Protein AF-A0AA36AMY1-F1 (afdb_monomer_lite)

Foldseek 3Di:
DPDDPPPPPPPPPPDDPDDLSVDVDDPDPVCVVCNCVVVQPPVVPPPPVPDDDDDPPPDDPVNVVQVVCVVVPVPDDDD

pLDDT: mean 73.64, std 13.57, range [45.91, 92.31]

Structure (mmCIF, N/CA/C/O backbone):
data_AF-A0AA36AMY1-F1
#
_entry.id   AF-A0AA36AMY1-F1
#
loop_
_atom_site.group_PDB
_atom_site.id
_atom_site.type_symbol
_atom_site.label_atom_id
_atom_site.label_alt_id
_atom_site.label_comp_id
_atom_site.label_asym_id
_atom_site.label_entity_id
_atom_site.label_seq_id
_atom_site.pdbx_PDB_ins_code
_atom_site.Cartn_x
_atom_site.Cartn_y
_atom_site.Cartn_z
_atom_site.occupancy
_atom_site.B_iso_or_equiv
_atom_site.auth_seq_id
_atom_site.auth_comp_id
_atom_site.auth_asym_id
_atom_site.auth_atom_id
_atom_site.pdbx_PDB_model_num
ATOM 1 N N . MET A 1 1 ? 47.264 28.637 -7.660 1.00 47.06 1 MET A N 1
ATOM 2 C CA . MET A 1 1 ? 45.867 28.289 -7.992 1.00 47.06 1 MET A CA 1
ATOM 3 C C . MET A 1 1 ? 45.877 27.195 -9.049 1.00 47.06 1 MET A C 1
ATOM 5 O O . MET A 1 1 ? 45.840 27.486 -10.233 1.00 47.06 1 MET A O 1
ATOM 9 N N . LEU A 1 2 ? 46.032 25.944 -8.618 1.00 45.91 2 LEU A N 1
ATOM 10 C CA . LEU A 1 2 ? 45.829 24.755 -9.447 1.00 45.91 2 LEU A CA 1
ATOM 11 C C . LEU A 1 2 ? 44.658 24.025 -8.800 1.00 45.91 2 LEU A C 1
ATOM 13 O O . LEU A 1 2 ? 44.837 23.153 -7.954 1.00 45.91 2 LEU A O 1
ATOM 17 N N . GLU A 1 3 ? 43.454 24.510 -9.089 1.00 51.78 3 GLU A N 1
ATOM 18 C CA . GLU A 1 3 ? 42.236 23.885 -8.600 1.00 51.78 3 GLU A CA 1
ATOM 19 C C . GLU A 1 3 ? 42.077 22.520 -9.268 1.00 51.78 3 GLU A C 1
ATOM 21 O O . GLU A 1 3 ? 41.801 22.396 -10.457 1.00 51.78 3 GLU A O 1
ATOM 26 N N . THR A 1 4 ? 42.349 21.483 -8.480 1.00 55.09 4 THR A N 1
ATOM 27 C CA . THR A 1 4 ? 41.460 20.333 -8.294 1.00 55.09 4 THR A CA 1
ATOM 28 C C . THR A 1 4 ? 40.542 20.002 -9.475 1.00 55.09 4 THR A C 1
ATOM 30 O O . THR A 1 4 ? 39.322 20.138 -9.384 1.00 55.09 4 THR A O 1
ATOM 33 N N . LEU A 1 5 ? 41.090 19.418 -10.539 1.00 57.75 5 LEU A N 1
ATOM 34 C CA . LEU A 1 5 ? 40.297 18.526 -11.385 1.00 57.75 5 LEU A CA 1
ATOM 35 C C . LEU A 1 5 ? 40.212 17.166 -10.693 1.00 57.75 5 LEU A C 1
ATOM 37 O O . LEU A 1 5 ? 40.866 16.193 -11.065 1.00 57.75 5 LEU A O 1
ATOM 41 N N . ILE A 1 6 ? 39.387 17.113 -9.643 1.00 57.09 6 ILE A N 1
ATOM 42 C CA . ILE A 1 6 ? 38.843 15.859 -9.130 1.00 57.09 6 ILE A CA 1
ATOM 43 C C . ILE A 1 6 ? 37.981 15.298 -10.259 1.00 57.09 6 ILE A C 1
ATOM 45 O O . ILE A 1 6 ? 36.808 15.639 -10.414 1.00 57.09 6 ILE A O 1
ATOM 49 N N . ALA A 1 7 ? 38.587 14.451 -11.085 1.00 55.75 7 ALA A N 1
ATOM 50 C CA . ALA A 1 7 ? 37.869 13.622 -12.028 1.00 55.75 7 ALA A CA 1
ATOM 51 C C . ALA A 1 7 ? 36.979 12.676 -11.213 1.00 55.75 7 ALA A C 1
ATOM 53 O O . ALA A 1 7 ? 37.405 11.609 -10.768 1.00 55.75 7 ALA A O 1
ATOM 54 N N . LYS A 1 8 ? 35.725 13.081 -10.987 1.00 56.94 8 LYS A N 1
ATOM 55 C CA . LYS A 1 8 ? 34.652 12.183 -10.563 1.00 56.94 8 LYS A CA 1
ATOM 56 C C . LYS A 1 8 ? 34.491 11.132 -11.657 1.00 56.94 8 LYS A C 1
ATOM 58 O O . LYS A 1 8 ? 33.719 11.302 -12.597 1.00 56.94 8 LYS A O 1
ATOM 63 N N . LYS A 1 9 ? 35.237 10.035 -11.537 1.00 54.00 9 LYS A N 1
ATOM 64 C CA . LYS A 1 9 ? 34.998 8.810 -12.289 1.00 54.00 9 LYS A CA 1
ATOM 65 C C . LYS A 1 9 ? 33.646 8.283 -11.820 1.00 54.00 9 LYS A C 1
ATOM 67 O O . LYS A 1 9 ? 33.561 7.584 -10.816 1.00 54.00 9 LYS A O 1
ATOM 72 N N . GLN A 1 10 ? 32.579 8.695 -12.502 1.00 59.16 10 GLN A N 1
ATOM 73 C CA . GLN A 1 10 ? 31.262 8.100 -12.335 1.00 59.16 10 GLN A CA 1
ATOM 74 C C . GLN A 1 10 ? 31.403 6.615 -12.666 1.00 59.16 10 GLN A C 1
ATOM 76 O O . GLN A 1 10 ? 31.555 6.226 -13.825 1.00 59.16 10 GLN A O 1
ATOM 81 N N . THR A 1 11 ? 31.407 5.772 -11.642 1.00 56.06 11 THR A N 1
ATOM 82 C CA . THR A 1 11 ? 31.224 4.340 -11.814 1.00 56.06 11 THR A CA 1
ATOM 83 C C . THR A 1 11 ? 29.794 4.152 -12.306 1.00 56.06 11 THR A C 1
ATOM 85 O O . THR A 1 11 ? 28.835 4.232 -11.541 1.00 56.06 11 THR A O 1
ATOM 88 N N . LYS A 1 12 ? 29.627 3.969 -13.622 1.00 59.84 12 LYS A N 1
ATOM 89 C CA . LYS A 1 12 ? 28.365 3.484 -14.184 1.00 59.84 12 LYS A CA 1
ATOM 90 C C . LYS A 1 12 ? 28.018 2.207 -13.420 1.00 59.84 12 LYS A C 1
ATOM 92 O O . LYS A 1 12 ? 28.755 1.228 -13.513 1.00 59.84 12 LYS A O 1
ATOM 97 N N . LYS A 1 13 ? 26.933 2.222 -12.641 1.00 61.97 13 LYS A N 1
ATOM 98 C CA . LYS A 1 13 ? 26.336 1.000 -12.096 1.00 61.97 13 LYS A CA 1
ATOM 99 C C . LYS A 1 13 ? 25.787 0.209 -13.281 1.00 61.97 13 LYS A C 1
ATOM 101 O O . LYS A 1 13 ? 24.631 0.359 -13.649 1.00 61.97 13 LYS A O 1
ATOM 106 N N . LEU A 1 14 ? 26.651 -0.565 -13.929 1.00 60.31 14 LEU A N 1
ATOM 107 C CA . LEU A 1 14 ? 26.286 -1.455 -15.023 1.00 60.31 14 LEU A CA 1
ATOM 108 C C . LEU A 1 14 ? 25.795 -2.771 -14.412 1.00 60.31 14 LEU A C 1
ATOM 110 O O . LEU A 1 14 ? 26.461 -3.797 -14.465 1.00 60.31 14 LEU A O 1
ATOM 114 N N . GLY A 1 15 ? 24.669 -2.699 -13.717 1.00 61.12 15 GLY A N 1
ATOM 115 C CA . GLY A 1 15 ? 23.991 -3.864 -13.181 1.00 61.12 15 GLY A CA 1
ATOM 116 C C . GLY A 1 15 ? 22.545 -3.762 -13.600 1.00 61.12 15 GLY A C 1
ATOM 117 O O . GLY A 1 15 ? 21.848 -2.867 -13.127 1.00 61.12 15 GLY A O 1
ATOM 118 N N . PHE A 1 16 ? 22.118 -4.641 -14.501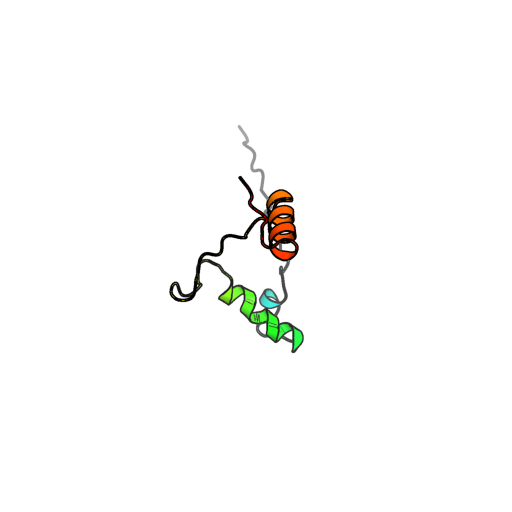 1.00 68.44 16 PHE A N 1
ATOM 119 C CA . PHE A 1 16 ? 20.699 -4.830 -14.763 1.00 68.44 16 PHE A CA 1
ATOM 120 C C . PHE A 1 16 ? 20.019 -5.153 -13.428 1.00 68.44 16 PHE A C 1
ATOM 122 O O . PHE A 1 16 ? 20.444 -6.061 -12.711 1.00 68.44 16 PHE A O 1
ATOM 129 N N . THR A 1 17 ? 19.000 -4.382 -13.067 1.00 74.25 17 THR A N 1
ATOM 130 C CA . THR A 1 17 ? 18.315 -4.498 -11.773 1.00 74.25 17 THR A CA 1
ATOM 131 C C . THR A 1 17 ? 17.221 -5.561 -11.786 1.00 74.25 17 THR A C 1
ATOM 133 O O . THR A 1 17 ? 16.632 -5.863 -10.748 1.00 74.25 17 THR A O 1
ATOM 136 N N . GLY A 1 18 ? 16.949 -6.163 -12.948 1.00 77.62 18 GLY A N 1
ATOM 137 C CA . GLY A 1 18 ? 16.006 -7.263 -13.060 1.00 77.62 18 GLY A CA 1
ATOM 138 C C . GLY A 1 18 ? 15.883 -7.859 -14.463 1.00 77.62 18 GLY A C 1
ATOM 139 O O . GLY A 1 18 ? 16.453 -7.343 -15.425 1.00 77.62 18 GLY A O 1
ATOM 140 N N . PRO A 1 19 ? 15.099 -8.942 -14.585 1.00 76.69 19 PRO A N 1
ATOM 141 C CA . PRO A 1 19 ? 14.974 -9.717 -15.818 1.00 76.69 19 PRO A CA 1
ATOM 142 C C . PRO A 1 19 ? 14.352 -8.924 -16.978 1.00 76.69 19 PRO A C 1
ATOM 144 O O . PRO A 1 19 ? 14.757 -9.132 -18.115 1.00 76.69 19 PRO A O 1
ATOM 147 N N . THR A 1 20 ? 13.469 -7.95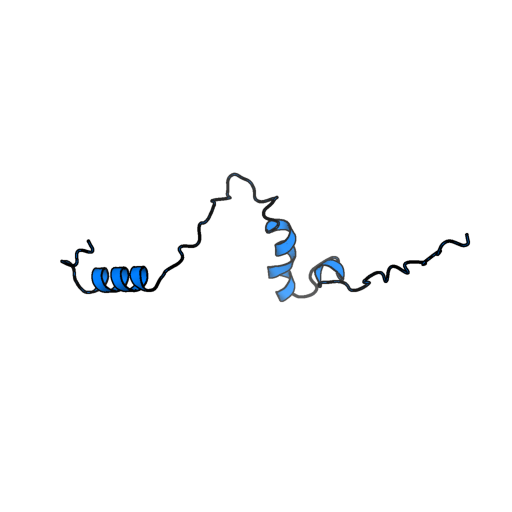6 -16.703 1.00 78.38 20 THR A N 1
ATOM 148 C CA . THR A 1 20 ? 12.870 -7.058 -17.717 1.00 78.38 20 THR A CA 1
ATOM 149 C C . THR A 1 20 ? 13.890 -6.168 -18.432 1.00 78.38 20 THR A C 1
ATOM 151 O O . THR A 1 20 ? 13.633 -5.687 -19.525 1.00 78.38 20 THR A O 1
ATOM 154 N N . GLU A 1 21 ? 15.048 -5.917 -17.818 1.00 80.31 21 GLU A N 1
ATOM 155 C CA . GLU A 1 21 ? 16.113 -5.113 -18.433 1.00 80.31 21 GLU A CA 1
ATOM 156 C C . GLU A 1 21 ? 17.119 -5.985 -19.197 1.00 80.31 21 GLU A C 1
ATOM 158 O O . GLU A 1 21 ? 17.842 -5.482 -20.054 1.00 80.31 21 GLU A O 1
ATOM 163 N N . MET A 1 22 ? 17.177 -7.283 -18.877 1.00 82.19 22 MET A N 1
ATOM 164 C CA . MET A 1 22 ? 18.077 -8.247 -19.516 1.00 82.19 22 MET A CA 1
ATOM 165 C C . MET A 1 22 ? 17.460 -8.900 -20.754 1.00 82.19 22 MET A C 1
ATOM 167 O O . MET A 1 22 ? 18.186 -9.241 -21.686 1.00 82.19 22 MET A O 1
ATOM 171 N N . TYR A 1 23 ? 16.141 -9.098 -20.766 1.00 84.00 23 TYR A N 1
ATOM 172 C CA . TYR A 1 23 ? 15.441 -9.791 -21.842 1.00 84.00 23 TYR A CA 1
ATOM 173 C C . TYR A 1 23 ? 14.331 -8.921 -22.420 1.00 84.00 23 TYR A C 1
ATOM 175 O O . TYR A 1 23 ? 13.667 -8.185 -21.698 1.00 84.00 23 TYR A O 1
ATOM 183 N N . LEU A 1 24 ? 14.118 -9.033 -23.733 1.00 83.12 24 LEU A N 1
ATOM 184 C CA . LEU A 1 24 ? 13.030 -8.341 -24.433 1.00 83.12 24 LEU A CA 1
ATOM 185 C C . LEU A 1 24 ? 11.657 -8.966 -24.142 1.00 83.12 24 LEU A C 1
ATOM 187 O O . LEU A 1 24 ? 10.636 -8.301 -24.278 1.00 83.12 24 LEU A O 1
ATOM 191 N N . GLN A 1 25 ? 11.635 -10.238 -23.745 1.00 85.94 25 GLN A N 1
ATOM 192 C CA . GLN A 1 25 ? 10.431 -11.021 -23.489 1.00 85.94 25 GLN A CA 1
ATOM 193 C C . GLN A 1 25 ? 10.666 -11.969 -22.303 1.00 85.94 25 GLN A C 1
ATOM 195 O O . GLN A 1 25 ? 11.825 -12.299 -22.026 1.00 85.94 25 GLN A O 1
ATOM 200 N N . PRO A 1 26 ? 9.608 -12.407 -21.597 1.00 87.56 26 PRO A N 1
ATOM 201 C CA . PRO A 1 26 ? 9.750 -13.382 -20.525 1.00 87.56 26 PRO A CA 1
ATOM 202 C C . PRO A 1 26 ? 10.284 -14.699 -21.095 1.00 87.56 26 PRO A C 1
ATOM 204 O O . PRO A 1 26 ? 9.769 -15.226 -22.077 1.00 87.56 26 PRO A O 1
ATOM 207 N N . ASN A 1 27 ? 11.331 -15.238 -20.472 1.00 87.94 27 ASN A N 1
ATOM 208 C CA . ASN A 1 27 ? 11.946 -16.490 -20.917 1.00 87.94 27 ASN A CA 1
ATOM 209 C C . ASN A 1 27 ? 11.258 -17.720 -20.318 1.00 87.94 27 ASN A C 1
ATOM 211 O O . ASN A 1 27 ? 11.434 -18.833 -20.810 1.00 87.94 27 ASN A O 1
ATOM 215 N N . THR A 1 28 ? 10.528 -17.537 -19.218 1.00 88.12 28 THR A N 1
ATOM 216 C CA . THR A 1 28 ? 9.815 -18.604 -18.516 1.00 88.12 28 THR A CA 1
ATOM 217 C C . THR A 1 28 ? 8.363 -18.215 -18.288 1.00 88.12 28 THR A C 1
ATOM 219 O O . THR A 1 28 ? 8.039 -17.045 -18.093 1.00 88.12 28 THR A O 1
ATOM 222 N N . THR A 1 29 ? 7.494 -19.217 -18.193 1.00 85.75 29 THR A N 1
ATOM 223 C CA . THR A 1 29 ? 6.074 -19.037 -17.847 1.00 85.75 29 THR A CA 1
ATOM 224 C C . THR A 1 29 ? 5.878 -18.360 -16.488 1.00 85.75 29 THR A C 1
ATOM 226 O O . THR A 1 29 ? 4.960 -17.571 -16.297 1.00 85.75 29 THR A O 1
ATOM 229 N N . SER A 1 30 ? 6.779 -18.598 -15.530 1.00 84.06 30 SER A N 1
ATOM 230 C CA . SER A 1 30 ? 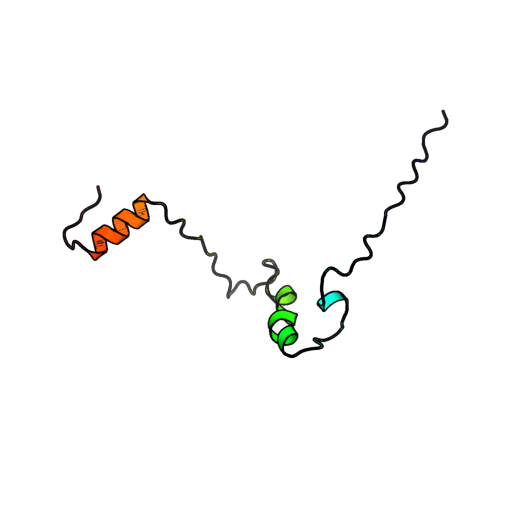6.762 -17.894 -14.241 1.00 84.06 30 SER A CA 1
ATOM 231 C C . SER A 1 30 ? 7.071 -16.398 -14.366 1.00 84.06 30 SER A C 1
ATOM 233 O O . SER A 1 30 ? 6.570 -15.606 -13.570 1.00 84.06 30 SER A O 1
ATOM 235 N N . GLN A 1 31 ? 7.879 -15.999 -15.353 1.00 84.56 31 GLN A N 1
ATOM 236 C CA . GLN A 1 31 ? 8.199 -14.597 -15.604 1.00 84.56 31 GLN A CA 1
ATOM 237 C C . GLN A 1 31 ? 7.037 -13.862 -16.271 1.00 84.56 31 GLN A C 1
ATOM 239 O O . GLN A 1 31 ? 6.846 -12.691 -15.957 1.00 84.56 31 GLN A O 1
ATOM 244 N N . GLU A 1 32 ? 6.233 -14.530 -17.104 1.00 83.38 32 GLU A N 1
ATOM 245 C CA . GLU A 1 32 ? 5.057 -13.939 -17.768 1.00 83.38 32 GLU A CA 1
ATOM 246 C C . GLU A 1 32 ? 4.088 -13.285 -16.771 1.00 83.38 32 GLU A C 1
ATOM 248 O O . GLU A 1 32 ? 3.635 -12.165 -16.997 1.00 83.38 32 GLU A O 1
ATOM 253 N N . LEU A 1 33 ? 3.841 -13.924 -15.619 1.00 82.12 33 LEU A N 1
ATOM 254 C CA . LEU A 1 33 ? 2.909 -13.423 -14.597 1.00 82.12 33 LEU A CA 1
ATOM 255 C C . LEU A 1 33 ? 3.324 -12.066 -14.002 1.00 82.12 33 LEU A C 1
ATOM 257 O O . LEU A 1 33 ? 2.472 -11.261 -13.631 1.00 82.12 33 LEU A O 1
ATOM 261 N N . GLY A 1 34 ? 4.631 -11.823 -13.878 1.00 78.38 34 GLY A N 1
ATOM 262 C CA . GLY A 1 34 ? 5.190 -10.604 -13.287 1.00 78.38 34 GLY A CA 1
ATOM 263 C C . GLY A 1 34 ? 5.759 -9.619 -14.306 1.00 78.38 34 GLY A C 1
ATOM 264 O O . GLY A 1 34 ? 6.169 -8.523 -13.919 1.00 78.38 34 GLY A O 1
ATOM 265 N N . TRP A 1 35 ? 5.805 -9.988 -15.590 1.00 83.25 35 TRP A N 1
ATOM 266 C CA . TRP A 1 35 ? 6.542 -9.255 -16.620 1.00 83.25 35 TRP A CA 1
ATOM 267 C C . TRP A 1 35 ? 6.028 -7.824 -16.798 1.00 83.25 35 TRP A C 1
ATOM 269 O O . TRP A 1 35 ? 6.802 -6.869 -16.773 1.00 83.25 35 TRP A O 1
ATOM 279 N N . HIS A 1 36 ? 4.705 -7.677 -16.850 1.00 77.44 36 HIS A N 1
ATOM 280 C CA . HIS A 1 36 ? 4.016 -6.398 -17.044 1.00 77.44 36 HIS A CA 1
ATOM 281 C C . HIS A 1 36 ? 3.721 -5.653 -15.732 1.00 77.44 36 HIS A C 1
ATOM 283 O O . HIS A 1 36 ? 3.098 -4.591 -15.728 1.00 77.44 36 HIS A O 1
ATOM 289 N N . TYR A 1 37 ? 4.177 -6.171 -14.585 1.00 71.25 37 TYR A N 1
ATOM 290 C CA . TYR A 1 37 ? 3.865 -5.575 -13.284 1.00 71.25 37 TYR A CA 1
ATOM 291 C C . TYR A 1 37 ? 4.425 -4.149 -13.159 1.00 71.25 37 TYR A C 1
ATOM 293 O O . TYR A 1 37 ? 3.774 -3.271 -12.604 1.00 71.25 37 TYR A O 1
ATOM 301 N N . LYS A 1 38 ? 5.606 -3.873 -13.725 1.00 63.91 38 LYS A N 1
ATOM 302 C CA . LYS A 1 38 ? 6.212 -2.530 -13.685 1.00 63.91 38 LYS A CA 1
ATOM 303 C C . LYS A 1 38 ? 5.471 -1.513 -14.560 1.00 63.91 38 LYS A C 1
ATOM 305 O O . LYS A 1 38 ? 5.401 -0.346 -14.187 1.00 63.91 38 LYS A O 1
ATOM 310 N N . GLU A 1 39 ? 4.894 -1.952 -15.675 1.00 63.25 39 GLU A N 1
ATOM 311 C CA . GLU A 1 39 ? 4.151 -1.098 -16.611 1.00 63.25 39 GLU A CA 1
ATOM 312 C C . GLU A 1 39 ? 2.820 -0.646 -15.997 1.00 63.25 39 GLU A C 1
ATOM 314 O O . GLU A 1 39 ? 2.471 0.530 -16.048 1.00 63.25 39 GLU A O 1
ATOM 319 N N . HIS A 1 40 ? 2.119 -1.554 -15.313 1.00 55.84 40 HIS A N 1
ATOM 320 C CA . HIS A 1 40 ? 0.802 -1.277 -14.735 1.00 55.84 40 HIS A CA 1
ATOM 321 C C . HIS A 1 40 ? 0.826 -0.677 -13.320 1.00 55.84 40 HIS A C 1
ATOM 323 O O . HIS A 1 40 ? -0.183 -0.126 -12.871 1.00 55.84 40 HIS A O 1
ATOM 329 N N . PHE A 1 41 ? 1.942 -0.791 -12.588 1.00 52.41 41 PHE A N 1
ATOM 330 C CA . PHE A 1 41 ? 2.013 -0.407 -11.171 1.00 52.41 41 PHE A CA 1
ATOM 331 C C . PHE A 1 41 ? 2.813 0.864 -10.887 1.00 52.41 41 PHE A C 1
ATOM 333 O O . PHE A 1 41 ? 2.909 1.257 -9.721 1.00 52.41 41 PHE A O 1
ATOM 340 N N . THR A 1 42 ? 3.334 1.567 -11.904 1.00 54.06 42 THR A N 1
ATOM 341 C CA . THR A 1 42 ? 3.676 2.976 -11.681 1.00 54.06 42 THR A CA 1
ATOM 342 C C . THR A 1 42 ? 2.378 3.672 -11.268 1.00 54.06 42 THR A C 1
ATOM 344 O O . THR A 1 42 ? 1.461 3.850 -12.060 1.00 54.06 42 THR A O 1
ATOM 347 N N . MET A 1 43 ? 2.239 4.006 -9.981 1.00 51.00 43 MET A N 1
ATOM 348 C CA . MET A 1 43 ? 1.022 4.625 -9.434 1.00 51.00 43 MET A CA 1
ATOM 349 C C . MET A 1 43 ? 0.629 5.915 -10.171 1.00 51.00 43 MET A C 1
ATOM 351 O O . MET A 1 43 ? -0.513 6.344 -10.074 1.00 51.00 43 MET A O 1
ATOM 355 N N . SER A 1 44 ? 1.555 6.487 -10.943 1.00 52.62 44 SER A N 1
ATOM 356 C CA . SER A 1 44 ? 1.331 7.614 -11.843 1.00 52.62 44 SER A CA 1
ATOM 357 C C . SER A 1 44 ? 0.515 7.287 -13.108 1.00 52.62 44 SER A C 1
ATOM 359 O O . SER A 1 44 ? 0.083 8.227 -13.767 1.00 52.62 44 SER A O 1
ATOM 361 N N . GLN A 1 45 ? 0.323 6.016 -13.485 1.00 54.56 45 GLN A N 1
ATOM 362 C CA . GLN A 1 45 ? -0.304 5.608 -14.757 1.00 54.56 45 GLN A CA 1
ATOM 363 C C . GLN A 1 45 ? -1.516 4.677 -14.599 1.00 54.56 45 GLN A C 1
ATOM 365 O O . GLN A 1 45 ? -1.977 4.083 -15.574 1.00 54.56 45 GLN A O 1
ATOM 370 N N . LYS A 1 46 ? -2.083 4.541 -13.394 1.00 59.31 46 LYS A N 1
ATOM 371 C CA . LYS A 1 46 ? -3.389 3.877 -13.278 1.00 59.31 46 LYS A CA 1
ATOM 372 C C . LYS A 1 46 ? -4.434 4.726 -14.015 1.00 59.31 46 LYS A C 1
ATOM 374 O O . LYS A 1 46 ? -4.455 5.939 -13.799 1.00 59.31 46 LYS A O 1
ATOM 379 N N . PRO A 1 47 ? -5.310 4.139 -14.855 1.00 57.19 47 PRO A N 1
ATOM 380 C CA . PRO A 1 47 ? -6.438 4.881 -15.393 1.00 57.19 47 PRO A CA 1
ATOM 381 C C . PRO A 1 47 ? -7.219 5.468 -14.217 1.00 57.19 47 PRO A C 1
ATOM 383 O O . PRO A 1 47 ? -7.644 4.727 -13.330 1.00 57.19 47 PRO A O 1
ATOM 386 N N . SER A 1 48 ? -7.381 6.794 -14.174 1.00 58.91 48 SER A N 1
ATOM 387 C C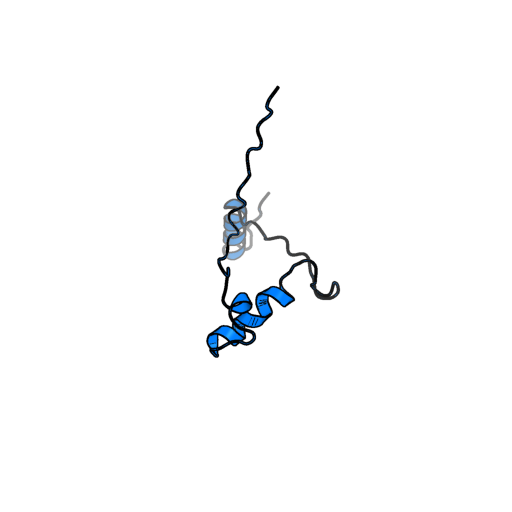A . SER A 1 48 ? -7.932 7.476 -12.993 1.00 58.91 48 SER A CA 1
ATOM 388 C C . SER A 1 48 ? -9.334 6.985 -12.618 1.00 58.91 48 SER A C 1
ATOM 390 O O . SER A 1 48 ? -9.756 7.156 -11.481 1.00 58.91 48 SER A O 1
ATOM 392 N N . TRP A 1 49 ? -10.040 6.345 -13.555 1.00 69.31 49 TRP A N 1
ATOM 393 C CA . TRP A 1 49 ? -11.375 5.790 -13.360 1.00 69.31 49 TRP A CA 1
ATOM 394 C C . TRP A 1 49 ? -11.405 4.451 -12.599 1.00 69.31 49 TRP A C 1
ATOM 396 O O . TRP A 1 49 ? -12.459 4.093 -12.083 1.00 69.31 49 TRP A O 1
ATOM 406 N N . THR A 1 50 ? -10.287 3.714 -12.487 1.00 69.44 50 THR A N 1
ATOM 407 C CA . THR A 1 50 ? -10.194 2.492 -11.651 1.00 69.44 50 THR A CA 1
ATOM 408 C C . THR A 1 50 ? -9.475 2.714 -10.325 1.00 69.44 50 THR A C 1
ATOM 410 O O . THR A 1 50 ? -9.519 1.847 -9.447 1.00 69.44 50 THR A O 1
ATOM 413 N N . TYR A 1 51 ? -8.781 3.844 -10.165 1.00 70.94 51 TYR A N 1
ATOM 414 C CA . TYR A 1 51 ? -8.032 4.120 -8.949 1.00 70.94 51 TYR A CA 1
ATOM 415 C C . TYR A 1 51 ? -8.956 4.616 -7.838 1.00 70.94 51 TYR A C 1
ATOM 417 O O . TYR A 1 51 ? -9.452 5.737 -7.868 1.00 70.94 51 TYR A O 1
ATOM 425 N N . ILE A 1 52 ? -9.140 3.774 -6.826 1.00 74.81 52 ILE A N 1
ATOM 426 C CA . ILE A 1 52 ? -9.750 4.155 -5.555 1.00 74.81 52 ILE A CA 1
ATOM 427 C C . ILE A 1 52 ? -8.606 4.328 -4.563 1.00 74.81 52 ILE A C 1
ATOM 429 O O . ILE A 1 52 ? -7.837 3.387 -4.340 1.00 74.81 52 ILE A O 1
ATOM 433 N N . GLU A 1 53 ? -8.484 5.519 -3.981 1.00 75.94 53 GLU A N 1
ATOM 434 C CA . GLU A 1 53 ? -7.550 5.760 -2.887 1.00 75.94 53 GLU A CA 1
ATOM 435 C C . GLU A 1 53 ? -7.893 4.827 -1.721 1.00 75.94 53 GLU A C 1
ATOM 437 O O . GLU A 1 53 ? -9.012 4.822 -1.204 1.00 75.94 53 GLU A O 1
ATOM 442 N N . ARG A 1 54 ? -6.935 3.978 -1.342 1.00 77.06 54 ARG A N 1
ATOM 443 C CA . ARG A 1 54 ? -7.099 3.038 -0.235 1.00 77.06 54 ARG A CA 1
ATOM 444 C C . ARG A 1 54 ? -6.301 3.541 0.948 1.00 77.06 54 ARG A C 1
ATOM 446 O O . ARG A 1 54 ? -5.074 3.549 0.911 1.00 77.06 54 ARG A O 1
ATOM 453 N N . TRP A 1 55 ? -7.010 3.885 2.009 1.00 79.44 55 TRP A N 1
ATOM 454 C CA . TRP A 1 55 ? -6.413 4.155 3.305 1.00 79.44 55 TRP A CA 1
ATOM 455 C C . TRP A 1 55 ? -6.251 2.818 4.029 1.00 79.44 55 TRP A C 1
ATOM 457 O O . TRP A 1 55 ? -7.260 2.149 4.279 1.00 79.44 55 TRP A O 1
ATOM 467 N N . PRO A 1 56 ? -5.019 2.359 4.317 1.00 78.25 56 PRO A N 1
ATOM 468 C CA . PRO A 1 56 ? -4.847 1.157 5.113 1.00 78.25 56 PRO A CA 1
ATOM 469 C C . PRO A 1 56 ? -5.479 1.401 6.483 1.00 78.25 56 PRO A C 1
ATOM 471 O O . PRO A 1 56 ? -5.123 2.347 7.184 1.00 78.25 56 PRO A O 1
ATOM 474 N N . ILE A 1 57 ? -6.432 0.550 6.860 1.00 78.19 57 ILE A N 1
ATOM 475 C CA . ILE A 1 57 ? -7.004 0.586 8.202 1.00 78.19 57 ILE A CA 1
ATOM 476 C C . ILE A 1 57 ? -5.924 0.060 9.144 1.00 78.19 57 ILE A C 1
ATOM 478 O O . ILE A 1 57 ? -5.661 -1.142 9.201 1.00 78.19 57 ILE A O 1
ATOM 482 N N . VAL A 1 58 ? -5.263 0.967 9.857 1.00 76.81 58 VAL A N 1
ATOM 483 C CA . VAL A 1 58 ? -4.306 0.596 10.898 1.00 76.81 58 VAL A CA 1
ATOM 484 C C . VAL A 1 58 ? -5.103 0.101 12.100 1.00 76.81 58 VAL A C 1
ATOM 486 O O . VAL A 1 58 ? -5.658 0.892 12.860 1.00 76.81 58 VAL A O 1
ATOM 489 N N . GLN A 1 59 ? -5.184 -1.219 12.260 1.00 80.75 59 GLN A N 1
ATOM 490 C CA . GLN A 1 59 ? -5.804 -1.826 13.434 1.00 80.75 59 GLN A CA 1
ATOM 491 C C . GLN A 1 59 ? -4.855 -1.718 14.632 1.00 80.75 59 GLN A C 1
ATOM 493 O O . GLN A 1 59 ? -3.912 -2.500 14.763 1.00 80.75 59 GLN A O 1
ATOM 498 N N . ASN A 1 60 ? -5.095 -0.740 15.505 1.00 86.75 60 ASN A N 1
ATOM 499 C CA . ASN A 1 60 ? -4.467 -0.697 16.825 1.00 86.75 60 ASN A CA 1
ATOM 500 C C . ASN A 1 60 ? -5.082 -1.759 17.764 1.00 86.75 60 ASN A C 1
ATOM 502 O O . ASN A 1 60 ? -6.148 -2.313 17.497 1.00 86.75 60 ASN A O 1
ATOM 506 N N . GLU A 1 61 ? -4.436 -2.035 18.896 1.00 89.69 61 GLU A N 1
ATOM 507 C CA . GLU A 1 61 ? -4.939 -3.044 19.844 1.00 89.69 61 GLU A CA 1
ATOM 508 C C . GLU A 1 61 ? -6.344 -2.708 20.383 1.00 89.69 61 GLU A C 1
ATOM 510 O O . GLU A 1 61 ? -7.161 -3.606 20.569 1.00 89.69 61 GLU A O 1
ATOM 515 N N . MET A 1 62 ? -6.684 -1.419 20.520 1.00 88.56 62 MET A N 1
ATOM 516 C CA . MET A 1 62 ? -8.026 -0.983 20.934 1.00 88.56 62 MET A CA 1
ATOM 517 C C . MET A 1 62 ? -9.113 -1.313 19.901 1.00 88.56 62 MET A C 1
ATOM 519 O O . MET A 1 62 ? -10.193 -1.761 20.270 1.00 88.56 62 MET A O 1
ATOM 523 N N . THR A 1 63 ? -8.839 -1.138 18.608 1.00 87.75 63 THR A N 1
ATOM 524 C CA . THR A 1 63 ? -9.776 -1.487 17.526 1.00 87.75 63 THR A CA 1
ATOM 525 C C . THR A 1 63 ? -9.953 -2.994 17.423 1.00 87.75 63 THR A C 1
ATOM 527 O O . THR A 1 63 ? -11.083 -3.450 17.280 1.00 87.75 63 THR A O 1
ATOM 530 N N . LYS A 1 64 ? -8.885 -3.782 17.615 1.00 88.94 64 LYS A N 1
ATOM 531 C CA . LYS A 1 64 ? -8.995 -5.247 17.720 1.00 88.94 64 LYS A CA 1
ATOM 532 C C . LYS A 1 64 ? -9.833 -5.676 18.923 1.00 88.94 64 LYS A C 1
ATOM 534 O O . LYS A 1 64 ? -10.669 -6.564 18.787 1.00 88.94 64 LYS A O 1
ATOM 539 N N . PHE A 1 65 ? -9.630 -5.048 20.082 1.00 90.75 65 PHE A N 1
ATOM 540 C CA . PHE A 1 65 ? -10.410 -5.317 21.290 1.00 90.75 65 PHE A CA 1
ATOM 541 C C . PHE A 1 65 ? -11.896 -5.005 21.084 1.00 90.75 65 PHE A C 1
ATOM 543 O O . PHE A 1 65 ? -12.743 -5.846 21.370 1.00 90.75 65 PHE A O 1
ATOM 550 N N . VAL A 1 66 ? -12.217 -3.830 20.536 1.00 88.75 66 VAL A N 1
ATOM 551 C CA . VAL A 1 66 ? -13.600 -3.429 20.247 1.00 88.75 66 VAL A CA 1
ATOM 552 C C . VAL A 1 66 ? -14.247 -4.372 19.234 1.00 88.75 66 VAL A C 1
ATOM 554 O O . VAL A 1 66 ? -15.376 -4.806 19.452 1.00 88.75 66 VAL A O 1
ATOM 557 N N . ASP A 1 67 ? -13.543 -4.740 18.162 1.00 88.81 67 ASP A N 1
ATOM 558 C CA . ASP A 1 67 ? -14.044 -5.706 17.177 1.00 88.81 67 ASP A CA 1
ATOM 559 C C . ASP A 1 67 ? -14.291 -7.084 17.797 1.00 88.81 67 ASP A C 1
ATOM 561 O O . ASP A 1 67 ? -15.277 -7.749 17.475 1.00 88.81 67 ASP A O 1
ATOM 565 N N . HIS A 1 68 ? -13.413 -7.516 18.702 1.00 90.94 68 HIS A N 1
ATOM 566 C CA . HIS A 1 68 ? -13.567 -8.769 19.428 1.00 90.94 68 HIS A CA 1
ATOM 567 C C . HIS A 1 68 ? -14.784 -8.738 20.364 1.00 90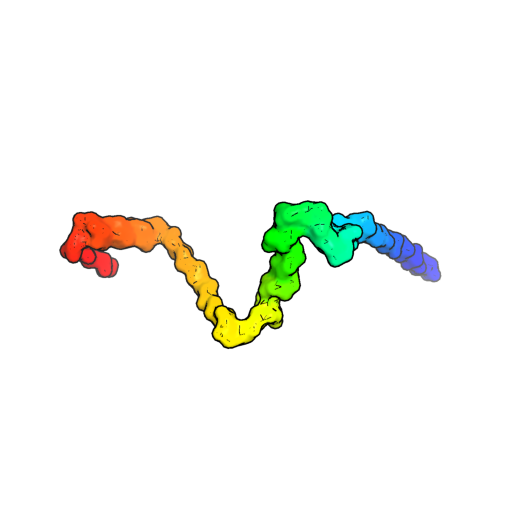.94 68 HIS A C 1
ATOM 569 O O . HIS A 1 68 ? -15.601 -9.657 20.335 1.00 90.94 68 HIS A O 1
ATOM 575 N N . MET A 1 69 ? -14.954 -7.667 21.144 1.00 92.31 69 MET A N 1
ATOM 576 C CA . MET A 1 69 ? -16.095 -7.513 22.049 1.00 92.31 69 MET A CA 1
ATOM 577 C C . MET A 1 69 ? -17.421 -7.425 21.288 1.00 92.31 69 MET A C 1
ATOM 579 O O . MET A 1 69 ? -18.344 -8.153 21.627 1.00 92.31 69 MET A O 1
ATOM 583 N N . LYS A 1 70 ? -17.490 -6.663 20.186 1.00 88.69 70 LYS A N 1
ATOM 584 C CA . LYS A 1 70 ? -18.685 -6.586 19.321 1.00 88.69 70 LYS A CA 1
ATOM 585 C C . LYS A 1 70 ? -19.117 -7.932 18.735 1.00 88.69 70 LYS A C 1
ATOM 587 O O . LYS A 1 70 ? -20.291 -8.119 18.430 1.00 88.69 70 LYS A O 1
ATOM 592 N N . ARG A 1 71 ? -18.176 -8.855 18.505 1.00 90.62 71 ARG A N 1
ATOM 593 C CA . ARG A 1 71 ? -18.488 -10.201 17.991 1.00 90.62 71 ARG A CA 1
ATOM 594 C C . ARG A 1 71 ? -19.017 -11.133 19.075 1.00 90.62 71 ARG A C 1
ATOM 596 O O . ARG A 1 71 ? -19.844 -11.985 18.767 1.00 90.62 71 ARG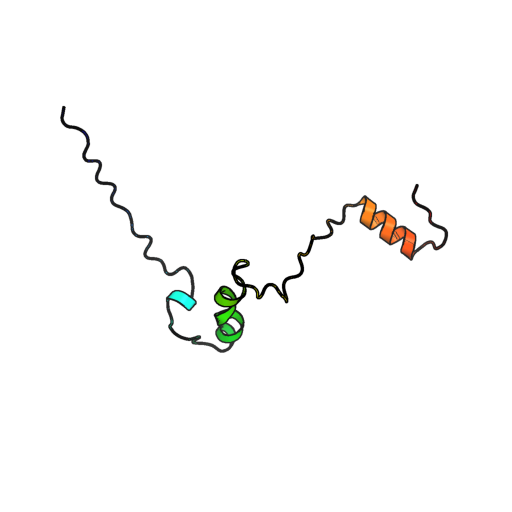 A O 1
ATOM 603 N N . ASN A 1 72 ? -18.525 -10.985 20.302 1.00 91.06 72 ASN A N 1
ATOM 604 C CA . ASN A 1 72 ? -18.807 -11.910 21.398 1.00 91.06 72 ASN A CA 1
ATOM 605 C C . ASN A 1 72 ? -19.963 -11.457 22.292 1.00 91.06 72 ASN A C 1
ATOM 607 O O . ASN A 1 72 ? -20.628 -12.298 22.889 1.00 91.06 72 ASN A O 1
ATOM 611 N N . ASP A 1 73 ? -20.208 -10.154 22.371 1.00 88.88 73 ASP A N 1
ATOM 612 C CA . ASP A 1 73 ? -21.235 -9.553 23.205 1.00 88.88 73 ASP A CA 1
ATOM 613 C C . ASP A 1 73 ? -22.058 -8.561 22.373 1.00 88.88 73 ASP A C 1
ATOM 615 O O . ASP A 1 73 ? -21.539 -7.579 21.836 1.00 88.88 73 ASP A O 1
ATOM 619 N N . ARG A 1 74 ? -23.356 -8.854 22.230 1.00 82.69 74 ARG A N 1
ATOM 620 C CA . ARG A 1 74 ? -24.288 -8.044 21.430 1.00 82.69 74 ARG A CA 1
ATOM 621 C C . ARG A 1 74 ? -24.680 -6.742 22.123 1.00 82.69 74 ARG A C 1
ATOM 623 O O . ARG A 1 74 ? -25.064 -5.808 21.424 1.00 82.69 74 ARG A O 1
ATOM 630 N N . ASP A 1 75 ? -24.540 -6.680 23.444 1.00 89.19 75 ASP A N 1
ATOM 631 C CA . ASP A 1 75 ? -24.899 -5.516 24.256 1.00 89.19 75 ASP A CA 1
ATOM 632 C C . ASP A 1 75 ? -23.668 -4.654 24.587 1.00 89.19 75 ASP A C 1
ATOM 634 O O . ASP A 1 75 ? -23.747 -3.691 25.352 1.00 89.19 75 ASP A O 1
ATOM 638 N N . PHE A 1 76 ? -22.515 -4.970 23.990 1.00 86.56 76 PHE A N 1
ATOM 639 C CA . PHE A 1 76 ? -21.288 -4.218 24.187 1.00 86.56 76 PHE A CA 1
ATOM 640 C C . PHE A 1 76 ? -21.381 -2.807 23.591 1.00 86.56 76 PHE A C 1
ATOM 642 O O . PHE A 1 76 ? -21.526 -2.622 22.379 1.00 86.56 76 PHE A O 1
ATOM 649 N N . ILE A 1 77 ? -21.198 -1.801 24.448 1.00 82.19 77 ILE A N 1
ATOM 650 C CA . ILE A 1 77 ? -21.119 -0.390 24.067 1.00 82.19 77 ILE A CA 1
ATOM 651 C C . ILE A 1 77 ? -19.751 0.150 24.497 1.00 82.19 77 ILE A C 1
ATOM 653 O O . ILE A 1 77 ? -19.366 0.043 25.660 1.00 82.19 77 ILE A O 1
ATOM 657 N N . PHE A 1 78 ? -19.013 0.722 23.544 1.00 78.62 78 PHE A N 1
ATOM 658 C CA . PHE A 1 78 ? -17.757 1.429 23.798 1.00 78.62 78 PHE A CA 1
ATOM 659 C C . PHE A 1 78 ? -18.055 2.932 23.848 1.00 78.62 78 PHE A C 1
ATOM 661 O O . PHE A 1 78 ? -18.617 3.458 22.885 1.00 78.62 78 PHE A O 1
ATOM 668 N N . PHE A 1 79 ? -17.724 3.585 24.965 1.00 66.94 79 PHE A N 1
ATOM 669 C CA . PHE A 1 79 ? -17.955 5.013 25.214 1.00 66.94 79 PHE A CA 1
ATOM 670 C C . PHE A 1 79 ? -16.647 5.797 25.122 1.00 66.94 79 PHE A C 1
ATOM 672 O O . PHE A 1 79 ? -15.637 5.301 25.674 1.00 66.94 79 PHE A O 1
#

InterPro domains:
  IPR038775 Sperm microtubule inner protein 11 [PF22593] (8-79)

Organism: Octopus vulgaris (NCBI:txid6645)

Radius of gyration: 26.17 Å; chains: 1; bounding box: 71×47×50 Å

Secondary structure (DSSP, 8-state):
-----------------SHHHH-SS-SSHHHHHHHTHHHHH-GGGS-TTT----------HHHHHHHHHHHH-TT----

Sequence (79 aa):
MLETLIAKKQTKKLGFTGPTEMYLQPNTTSQELGWHYKEHFTMSQKPSWTYIERWPIVQNEMTKFVDHMKRNDRDFIFF